Protein AF-A0ABD1WIP2-F1 (afdb_monomer_lite)

pLDDT: mean 72.31, std 13.44, range [39.19, 92.75]

Sequence (133 aa):
MDIQPIPFNFITFLLFISFISLLAKGWRRPKHQRLPPSPWKLPLIEHLHHLVGALPHHTLRNLAKKYGPIMHLKLGEVSTIVIPSRQIAKSVLTTHDLACADRTESIGMKTLWYDYTDILLVHILTTGGKCAK

Foldseek 3Di:
DDDDPPPVVVVVVVVVVVVVVVQVVLQPDPPDDPAQAEDRQHSAQGCVVLCPPDPNVVSVVVVCVVRHQWYWGDGGPDTDIDGPDPVVVVVCCVVPVVVVVDDPDDPVCCVVCVNVPCVVVVVVVVVVPDDDD

Radius of gyration: 24.89 Å; chains: 1; bounding box: 85×58×51 Å

InterPro domains:
  IPR001128 Cytochrome P450 [PF00067] (36-108)
  IPR036396 Cytochrome P450 superfamily [G3DSA:1.10.630.10] 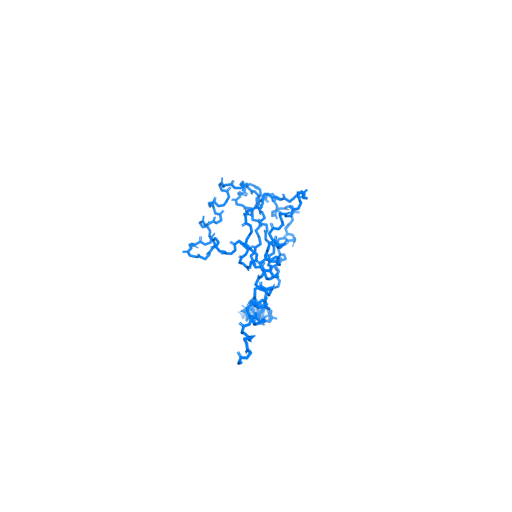(19-128)
  IPR036396 Cytochrome P450 superfamily [SSF48264] (34-118)

Secondary structure (DSSP, 8-state):
------HHHHHHHHHHHHHHHHHHHHTSPPP--SPPPPPPPBTTTBTGGGTSSS-HHHHHHHHHHHH-SSEEEEETTEEEEE---HHHHHHHHHHSHHHHHS----HHHHHHTGGGTTHHHHHHHHHTT----

Organism: NCBI:txid205694

Structure (mmCIF, N/CA/C/O backbone):
data_AF-A0ABD1WIP2-F1
#
_entry.id   AF-A0ABD1WIP2-F1
#
loop_
_atom_site.group_PDB
_atom_site.id
_atom_site.type_symbol
_atom_site.label_atom_id
_atom_site.label_alt_id
_atom_site.label_comp_id
_atom_site.label_asym_id
_atom_site.label_entity_id
_atom_site.label_seq_id
_atom_site.pdbx_PDB_ins_code
_atom_site.Cartn_x
_atom_site.Cartn_y
_atom_site.Cartn_z
_atom_site.occupancy
_atom_site.B_iso_or_equiv
_atom_site.auth_seq_id
_atom_site.auth_comp_id
_atom_site.auth_asym_id
_atom_site.auth_atom_id
_atom_site.pdbx_PDB_model_num
ATOM 1 N N . MET A 1 1 ? 46.634 12.024 -33.927 1.00 44.88 1 MET A N 1
ATOM 2 C CA . MET A 1 1 ? 45.860 10.876 -33.412 1.00 44.88 1 MET A CA 1
ATOM 3 C C . MET A 1 1 ? 44.779 11.461 -32.535 1.00 44.88 1 MET A C 1
ATOM 5 O O . MET A 1 1 ? 45.025 11.786 -31.381 1.00 44.88 1 MET A O 1
ATOM 9 N N . ASP A 1 2 ? 43.655 11.755 -33.170 1.00 45.69 2 ASP A N 1
ATOM 10 C CA . ASP A 1 2 ? 42.581 12.577 -32.636 1.00 45.69 2 ASP A CA 1
ATOM 11 C C . ASP A 1 2 ? 41.929 11.935 -31.410 1.00 45.69 2 ASP A C 1
ATOM 13 O O . ASP A 1 2 ? 41.463 10.797 -31.423 1.00 45.6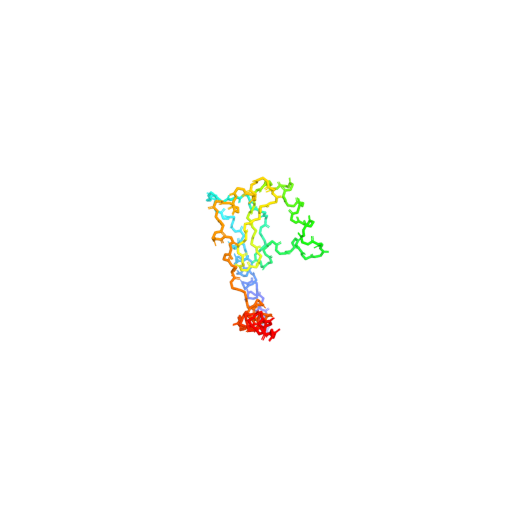9 2 ASP A O 1
ATOM 17 N N . ILE A 1 3 ? 41.941 12.699 -30.324 1.00 71.44 3 ILE A N 1
ATOM 18 C CA . ILE A 1 3 ? 41.255 12.419 -29.068 1.00 71.44 3 ILE A CA 1
ATOM 19 C C . ILE A 1 3 ? 39.760 12.586 -29.325 1.00 71.44 3 ILE A C 1
ATOM 21 O O . ILE A 1 3 ? 39.390 13.707 -29.633 1.00 71.44 3 ILE A O 1
ATOM 25 N N . GLN A 1 4 ? 38.910 11.568 -29.127 1.00 59.94 4 GLN A N 1
ATOM 26 C CA . GLN A 1 4 ? 37.488 11.749 -28.761 1.00 59.94 4 GLN A CA 1
ATOM 27 C C . GLN A 1 4 ? 36.883 10.499 -28.059 1.00 59.94 4 GLN A C 1
ATOM 29 O O . GLN A 1 4 ? 36.173 9.723 -28.697 1.00 59.94 4 GLN A O 1
ATOM 34 N N . PRO A 1 5 ? 37.067 10.303 -26.734 1.00 64.38 5 PRO A N 1
ATOM 35 C CA . PRO A 1 5 ? 36.279 9.345 -25.951 1.00 64.38 5 PRO A CA 1
ATOM 36 C C . PRO A 1 5 ? 35.358 10.051 -24.933 1.00 64.38 5 PRO A C 1
ATOM 38 O O . PRO A 1 5 ? 35.333 9.697 -23.759 1.00 64.38 5 PRO A O 1
ATOM 41 N N . ILE A 1 6 ? 34.628 11.095 -25.347 1.00 59.16 6 ILE A N 1
ATOM 42 C CA . ILE A 1 6 ? 33.893 11.986 -24.423 1.00 59.16 6 ILE A CA 1
ATOM 43 C C . ILE A 1 6 ? 32.345 11.957 -24.552 1.00 59.16 6 ILE A C 1
ATOM 45 O O . ILE A 1 6 ? 31.683 12.138 -23.526 1.00 59.16 6 ILE A O 1
ATOM 49 N N . PRO A 1 7 ? 31.696 11.669 -25.709 1.00 59.84 7 PRO A N 1
ATOM 50 C CA . PRO A 1 7 ? 30.236 11.823 -25.805 1.00 59.84 7 PRO A CA 1
ATOM 51 C C . PRO A 1 7 ? 29.442 10.723 -25.076 1.00 59.84 7 PRO A C 1
ATOM 53 O O . PRO A 1 7 ? 28.333 10.980 -24.607 1.00 59.84 7 PRO A O 1
ATOM 56 N N . PHE A 1 8 ? 30.006 9.519 -24.909 1.00 61.94 8 PHE A N 1
ATOM 57 C CA . PHE A 1 8 ? 29.307 8.389 -24.274 1.00 61.94 8 PHE A CA 1
ATOM 58 C C . PHE A 1 8 ? 29.029 8.632 -22.778 1.00 61.94 8 PHE A C 1
ATOM 60 O O . PHE A 1 8 ? 27.949 8.314 -22.273 1.00 61.94 8 PHE A O 1
ATOM 67 N N . ASN A 1 9 ? 29.967 9.277 -22.074 1.00 72.44 9 ASN A N 1
ATOM 68 C CA . ASN A 1 9 ? 29.800 9.631 -20.662 1.00 72.44 9 ASN A CA 1
ATOM 69 C C . ASN A 1 9 ? 28.749 10.727 -20.46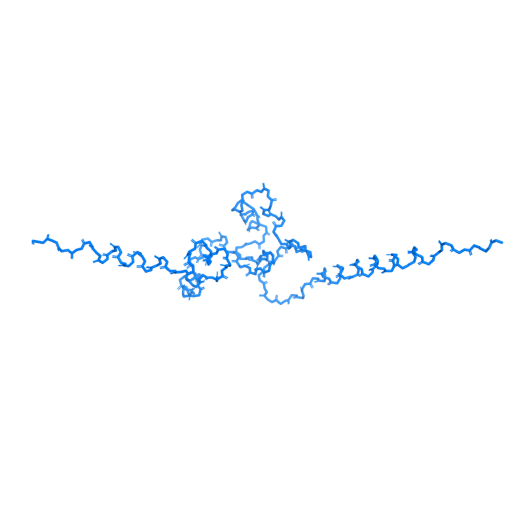2 1.00 72.44 9 ASN A C 1
ATOM 71 O O . ASN A 1 9 ? 27.964 10.655 -19.519 1.00 72.44 9 ASN A O 1
ATOM 75 N N . PHE A 1 10 ? 28.680 11.705 -21.369 1.00 80.06 10 PHE A N 1
ATOM 76 C CA . PHE A 1 10 ? 27.706 12.794 -21.283 1.00 80.06 10 PHE A CA 1
ATOM 77 C C . PHE A 1 10 ? 26.268 12.311 -21.483 1.00 80.06 10 PHE A C 1
ATOM 79 O O . PHE A 1 10 ? 25.380 12.706 -20.729 1.00 80.06 10 PHE A O 1
ATOM 86 N N . ILE A 1 11 ? 26.038 11.425 -22.456 1.00 84.06 11 ILE A N 1
ATOM 87 C CA . ILE A 1 11 ? 24.709 10.850 -22.710 1.00 84.06 11 ILE A CA 1
ATOM 88 C C . ILE A 1 11 ? 24.251 10.026 -21.502 1.00 84.06 11 ILE A C 1
ATOM 90 O O . ILE A 1 11 ? 23.131 10.196 -21.022 1.00 84.06 11 ILE A O 1
ATOM 94 N N . THR A 1 12 ? 25.135 9.186 -20.959 1.00 84.94 12 THR A N 1
ATOM 95 C CA . THR A 1 12 ? 24.835 8.361 -19.778 1.00 84.94 12 THR A CA 1
ATOM 96 C C . THR A 1 12 ? 24.528 9.229 -18.554 1.00 84.94 12 THR A C 1
ATOM 98 O O . THR A 1 12 ? 23.571 8.967 -17.825 1.00 84.94 12 THR A O 1
ATOM 101 N N . PHE A 1 13 ? 25.281 10.314 -18.361 1.00 87.12 13 PHE A N 1
ATOM 102 C CA . PHE A 1 13 ? 25.069 11.269 -17.275 1.00 87.12 13 PHE A CA 1
ATOM 103 C C . PHE A 1 13 ? 23.747 12.041 -17.417 1.00 87.12 13 PHE A C 1
ATOM 105 O O . PHE A 1 13 ? 23.014 12.194 -16.439 1.00 87.12 13 PHE A O 1
ATOM 112 N N . LEU A 1 14 ? 23.385 12.465 -18.633 1.00 88.12 14 LEU A N 1
ATOM 113 C CA . LEU A 1 14 ? 22.096 13.107 -18.918 1.00 88.12 14 LEU A CA 1
ATOM 114 C C . LEU A 1 14 ? 20.913 12.160 -18.675 1.00 88.12 14 LEU A C 1
ATOM 116 O O . LEU A 1 14 ? 19.918 12.572 -18.075 1.00 88.12 14 LEU A O 1
ATOM 120 N N . LEU A 1 15 ? 21.022 10.892 -19.086 1.00 88.00 15 LEU A N 1
ATOM 121 C CA . LEU A 1 15 ? 20.005 9.872 -18.808 1.00 88.00 15 LEU A CA 1
ATOM 122 C C . LEU A 1 15 ? 19.865 9.616 -17.303 1.00 88.00 15 LEU A C 1
ATOM 124 O O . LEU A 1 15 ? 18.743 9.549 -16.798 1.00 88.00 15 LEU A O 1
ATOM 128 N N . PHE A 1 16 ? 20.982 9.551 -16.576 1.00 88.38 16 PHE A N 1
ATOM 129 C CA . PHE A 1 16 ? 20.983 9.393 -15.124 1.00 88.38 16 PHE A CA 1
ATOM 130 C C . PHE A 1 16 ? 20.308 10.578 -14.420 1.00 88.38 16 PHE A C 1
ATOM 132 O O . PHE A 1 16 ? 19.420 10.383 -13.592 1.00 88.38 16 PHE A O 1
ATOM 139 N N . ILE A 1 17 ? 20.647 11.816 -14.796 1.00 88.25 17 ILE A N 1
ATOM 140 C CA . ILE A 1 17 ? 20.005 13.021 -14.250 1.00 88.25 17 ILE A CA 1
ATOM 141 C C . ILE A 1 17 ? 18.510 13.054 -14.584 1.00 88.25 17 ILE A C 1
ATOM 143 O O . ILE A 1 17 ? 17.701 13.390 -13.718 1.00 88.25 17 ILE A O 1
ATOM 147 N N . SER A 1 18 ? 18.121 12.687 -15.807 1.00 87.25 18 SER A N 1
ATOM 148 C CA . SER A 1 18 ? 16.712 12.609 -16.214 1.00 87.25 18 SER A CA 1
ATOM 149 C C . SER A 1 18 ? 15.934 11.608 -15.353 1.00 87.25 18 SER A C 1
ATOM 151 O O . SER A 1 18 ? 14.873 11.941 -14.818 1.00 87.25 18 SER A O 1
ATOM 153 N N . PHE A 1 19 ? 16.503 10.421 -15.124 1.00 86.06 19 PHE A N 1
ATOM 154 C CA . PHE A 1 19 ? 15.928 9.384 -14.266 1.00 86.06 19 PHE A CA 1
ATOM 155 C C . PHE A 1 19 ? 15.774 9.850 -12.810 1.00 86.06 19 PHE A C 1
ATOM 157 O O . PHE A 1 19 ? 14.695 9.729 -12.226 1.00 86.06 19 PHE A O 1
ATOM 164 N N . ILE A 1 20 ? 16.809 10.471 -12.238 1.00 84.19 20 ILE A N 1
ATOM 165 C CA . ILE A 1 20 ? 16.747 11.048 -10.887 1.00 84.19 20 ILE A CA 1
ATOM 166 C C . ILE A 1 20 ? 15.725 12.192 -10.817 1.00 84.19 20 ILE A C 1
ATOM 168 O O . ILE A 1 20 ? 15.000 12.306 -9.832 1.00 84.19 20 ILE A O 1
ATOM 172 N N . SER A 1 21 ? 15.600 13.016 -11.860 1.00 81.38 21 SER A N 1
ATOM 173 C CA . SER A 1 21 ? 14.605 14.094 -11.926 1.00 81.38 21 SER A CA 1
ATOM 174 C C . SER A 1 21 ? 13.170 13.559 -11.989 1.00 81.38 21 SER A C 1
ATOM 176 O O . SER A 1 21 ? 12.278 14.112 -11.344 1.00 81.38 21 SER A O 1
ATOM 178 N N . LEU A 1 22 ? 12.936 12.460 -12.715 1.00 77.81 22 LEU A N 1
ATOM 179 C CA . LEU A 1 22 ? 11.655 11.741 -12.737 1.00 77.81 22 LEU A CA 1
ATOM 180 C C . LEU A 1 22 ? 11.302 11.200 -11.344 1.00 77.81 22 LEU A C 1
ATOM 182 O O . LEU A 1 22 ? 10.188 11.424 -10.865 1.00 77.81 22 LEU A O 1
ATOM 186 N N . LEU A 1 23 ? 12.267 10.588 -10.654 1.00 73.38 23 LEU A N 1
ATOM 187 C CA . LEU A 1 23 ? 12.099 10.129 -9.271 1.00 73.38 23 LEU A CA 1
ATOM 188 C C . LEU A 1 23 ? 11.831 11.295 -8.306 1.00 73.38 23 LEU A C 1
ATOM 190 O O . LEU A 1 23 ? 10.915 11.229 -7.486 1.00 73.38 23 LEU A O 1
ATOM 194 N N . ALA A 1 24 ? 12.566 12.401 -8.440 1.00 73.19 24 ALA A N 1
ATOM 195 C CA . ALA A 1 24 ? 12.395 13.598 -7.619 1.00 73.19 24 ALA A CA 1
ATOM 196 C C . ALA A 1 24 ? 11.036 14.282 -7.855 1.00 73.19 24 ALA A C 1
ATOM 198 O O . ALA A 1 24 ? 10.425 14.796 -6.916 1.00 73.19 24 ALA A O 1
ATOM 199 N N . LYS A 1 25 ? 10.519 14.262 -9.092 1.00 67.12 25 LYS A N 1
ATOM 200 C CA . LYS A 1 25 ? 9.154 14.717 -9.410 1.00 67.12 25 LYS A CA 1
ATOM 201 C C . LYS A 1 25 ? 8.098 13.825 -8.756 1.00 67.12 25 LYS A C 1
ATOM 203 O O . LYS A 1 25 ? 7.124 14.366 -8.237 1.00 67.12 25 LYS A O 1
ATOM 208 N N . GLY A 1 26 ? 8.311 12.507 -8.716 1.00 61.94 26 GLY A N 1
ATOM 209 C CA . GLY A 1 26 ? 7.459 11.561 -7.981 1.00 61.94 26 GLY A CA 1
ATOM 210 C C . GLY A 1 26 ? 7.475 11.771 -6.461 1.00 61.94 26 GLY A C 1
ATOM 211 O O . GLY A 1 26 ? 6.506 11.458 -5.776 1.00 61.94 26 GLY A O 1
ATOM 212 N N . TRP A 1 27 ? 8.537 12.382 -5.933 1.00 57.03 27 TRP A N 1
ATOM 213 C CA . TRP A 1 27 ? 8.681 12.741 -4.519 1.00 57.03 27 TRP A CA 1
ATOM 214 C C . TRP A 1 27 ? 8.020 14.062 -4.116 1.00 57.03 27 TRP A C 1
ATOM 216 O O . TRP A 1 27 ? 8.052 14.437 -2.938 1.00 57.03 27 TRP A O 1
ATOM 226 N N . ARG A 1 28 ? 7.391 14.779 -5.056 1.00 56.69 28 ARG A N 1
ATOM 227 C CA . ARG A 1 28 ? 6.598 15.962 -4.712 1.00 56.69 28 ARG A CA 1
ATOM 228 C C . ARG A 1 28 ? 5.466 15.537 -3.785 1.00 56.69 28 ARG A C 1
ATOM 230 O O . ARG A 1 28 ? 4.569 14.795 -4.178 1.00 56.69 28 ARG A O 1
ATOM 237 N N . ARG A 1 29 ? 5.521 16.022 -2.539 1.00 57.41 29 ARG A N 1
ATOM 238 C CA . ARG A 1 29 ? 4.483 15.764 -1.541 1.00 57.41 29 ARG A CA 1
ATOM 239 C C . ARG A 1 29 ? 3.126 16.141 -2.140 1.00 57.41 29 ARG A C 1
ATOM 241 O O . ARG A 1 29 ? 2.998 17.262 -2.643 1.00 57.41 29 ARG A O 1
ATOM 248 N N . PRO A 1 30 ? 2.121 15.250 -2.108 1.00 56.66 30 PRO A N 1
ATOM 249 C CA . PRO A 1 30 ? 0.785 15.627 -2.531 1.00 56.66 30 PRO A CA 1
ATOM 250 C C . PRO A 1 30 ? 0.344 16.823 -1.682 1.00 56.66 30 PRO A C 1
ATOM 252 O O . PRO A 1 30 ? 0.463 16.796 -0.455 1.00 56.66 30 PRO A O 1
ATOM 255 N N . LYS A 1 31 ? -0.100 17.898 -2.347 1.00 52.62 31 LYS A N 1
ATOM 256 C CA . LYS A 1 31 ? -0.703 19.062 -1.685 1.00 52.62 31 LYS A CA 1
ATOM 257 C C . LYS A 1 31 ? -1.774 18.557 -0.719 1.00 52.62 31 LYS A C 1
ATOM 259 O O . LYS A 1 31 ? -2.550 17.682 -1.095 1.00 52.62 31 LYS A O 1
ATOM 264 N N . HIS A 1 32 ? -1.801 19.119 0.492 1.00 54.09 32 HIS A N 1
ATOM 265 C CA . HIS A 1 32 ? -2.822 18.900 1.518 1.00 54.09 32 HIS A CA 1
ATOM 266 C C . HIS A 1 32 ? -4.231 19.121 0.940 1.00 54.09 32 HIS A C 1
ATOM 268 O O . HIS A 1 32 ? -4.806 20.201 1.023 1.00 54.09 32 HIS A O 1
ATOM 274 N N . GLN A 1 33 ? -4.794 18.088 0.332 1.00 51.38 33 GLN A N 1
ATOM 275 C CA . GLN A 1 33 ? -6.230 17.894 0.243 1.00 51.38 33 GLN A CA 1
ATOM 276 C C . GLN A 1 33 ? -6.608 17.029 1.444 1.00 51.38 33 GLN A C 1
ATOM 278 O O . GLN A 1 33 ? -5.755 16.298 1.937 1.00 51.38 33 GLN A O 1
ATOM 283 N N . ARG A 1 34 ? -7.834 17.191 1.951 1.00 58.38 34 ARG A N 1
ATOM 284 C CA . ARG A 1 34 ? -8.407 16.732 3.240 1.00 58.38 34 ARG A CA 1
ATOM 285 C C . ARG A 1 34 ? -8.391 15.205 3.480 1.00 58.38 34 ARG A C 1
ATOM 287 O O . ARG A 1 34 ? -9.380 14.619 3.900 1.00 58.38 34 ARG A O 1
ATOM 294 N N . LEU A 1 35 ? -7.286 14.553 3.165 1.00 61.91 35 LEU A N 1
ATOM 295 C CA . LEU A 1 35 ? -7.054 13.133 3.293 1.00 61.91 35 LEU A CA 1
ATOM 296 C C . LEU A 1 35 ? -6.544 12.851 4.708 1.00 61.91 35 LEU A C 1
ATOM 298 O O . LEU A 1 35 ? -5.828 13.682 5.281 1.00 61.91 35 LEU A O 1
ATOM 302 N N . PRO A 1 36 ? -6.902 11.692 5.278 1.00 64.50 36 PRO A N 1
ATOM 303 C CA . PRO A 1 36 ? -6.393 11.296 6.577 1.00 64.50 36 PRO A CA 1
ATOM 304 C C . PRO A 1 36 ? -4.859 11.205 6.531 1.00 64.50 36 PRO A C 1
ATOM 306 O O . PRO A 1 36 ? -4.281 11.023 5.452 1.00 64.50 36 PRO A O 1
ATOM 309 N N . PRO A 1 37 ? -4.184 11.360 7.681 1.00 69.62 37 PRO A N 1
ATOM 310 C CA . PRO A 1 37 ? -2.728 11.385 7.753 1.00 69.62 37 PRO A CA 1
ATOM 311 C C . PRO A 1 37 ? -2.133 10.179 7.017 1.00 69.62 37 PRO A C 1
ATOM 313 O O . PRO A 1 37 ? -2.454 9.026 7.309 1.00 69.62 37 PRO A O 1
ATOM 316 N N . SER A 1 38 ? -1.289 10.460 6.022 1.00 65.88 38 SER A N 1
ATOM 317 C CA . SER A 1 38 ? -0.616 9.435 5.226 1.00 65.88 38 SER A CA 1
ATOM 318 C C . SER A 1 38 ? 0.823 9.283 5.719 1.00 65.88 38 SER A C 1
ATOM 320 O O . SER A 1 38 ? 1.533 10.290 5.828 1.00 65.88 38 SER A O 1
ATOM 322 N N . PRO A 1 39 ? 1.291 8.049 5.965 1.00 67.69 39 PRO A N 1
ATOM 323 C CA . PRO A 1 39 ? 2.705 7.763 6.153 1.00 67.69 39 PRO A CA 1
ATOM 324 C C . PRO A 1 39 ? 3.539 8.179 4.931 1.00 67.69 39 PRO A C 1
ATOM 326 O O . PRO A 1 39 ? 3.009 8.514 3.870 1.00 67.69 39 PRO A O 1
ATOM 329 N N . TRP A 1 40 ? 4.863 8.206 5.093 1.00 62.31 40 TRP A N 1
ATOM 330 C CA . TRP A 1 40 ? 5.778 8.573 4.009 1.00 62.31 40 TRP A CA 1
ATOM 331 C C . TRP A 1 40 ? 5.718 7.526 2.887 1.00 62.31 40 TRP A C 1
ATOM 333 O O . TRP A 1 40 ? 5.836 6.333 3.148 1.00 62.31 40 TRP A O 1
ATOM 343 N N . LYS A 1 41 ? 5.536 7.993 1.648 1.00 62.50 41 LYS A N 1
ATOM 344 C CA . LYS A 1 41 ? 5.482 7.194 0.418 1.00 62.50 41 LYS A CA 1
ATOM 345 C C . LYS A 1 41 ? 6.851 7.084 -0.258 1.00 62.50 41 LYS A C 1
ATOM 347 O O . LYS A 1 41 ? 7.531 8.099 -0.433 1.00 62.50 41 LYS A O 1
ATOM 352 N N . LEU A 1 42 ? 7.227 5.872 -0.670 1.00 63.50 42 LEU A N 1
ATOM 353 C CA . LEU A 1 42 ? 8.337 5.619 -1.595 1.00 63.50 42 LEU A CA 1
ATOM 354 C C . LEU A 1 42 ? 7.821 5.538 -3.044 1.00 63.50 42 LEU A C 1
ATOM 356 O O . LEU A 1 42 ? 6.769 4.949 -3.261 1.00 63.50 42 LEU A O 1
ATOM 360 N N . PRO A 1 43 ? 8.564 6.047 -4.045 1.00 54.16 43 PRO A N 1
ATOM 361 C CA . PRO A 1 43 ? 8.089 6.181 -5.430 1.00 54.16 43 PRO A CA 1
ATOM 362 C C . PRO A 1 43 ? 7.846 4.859 -6.187 1.00 54.16 43 PRO A C 1
ATOM 364 O O . PRO A 1 43 ? 7.328 4.904 -7.295 1.00 54.16 43 PRO A O 1
ATOM 367 N N . LEU A 1 44 ? 8.224 3.700 -5.626 1.00 60.84 44 LEU A N 1
ATOM 368 C CA . LEU A 1 44 ? 8.069 2.389 -6.282 1.00 60.84 44 LEU A CA 1
ATOM 369 C C . LEU A 1 44 ? 7.389 1.331 -5.398 1.00 60.84 44 LEU A C 1
ATOM 371 O O . LEU A 1 44 ? 6.545 0.578 -5.862 1.00 60.84 44 LEU A O 1
ATOM 375 N N . ILE A 1 45 ? 7.747 1.281 -4.111 1.00 66.88 45 ILE A N 1
ATOM 376 C CA . ILE A 1 45 ? 7.231 0.295 -3.142 1.00 66.88 45 ILE A CA 1
ATOM 377 C C . ILE A 1 45 ? 6.155 0.939 -2.234 1.00 66.88 45 ILE A C 1
ATOM 379 O O . ILE A 1 45 ? 5.554 0.272 -1.395 1.00 66.88 45 ILE A O 1
ATOM 383 N N . GLU A 1 46 ? 5.862 2.234 -2.415 1.00 72.06 46 GLU A N 1
ATOM 384 C CA . GLU A 1 46 ? 4.871 3.003 -1.645 1.00 72.06 46 GLU A CA 1
ATOM 385 C C . GLU A 1 46 ? 5.008 2.742 -0.135 1.00 72.06 46 GLU A C 1
ATOM 387 O O . GLU A 1 46 ? 6.088 2.963 0.418 1.00 72.06 46 GLU A O 1
ATOM 392 N N . HIS A 1 47 ? 3.957 2.265 0.542 1.00 73.19 47 HIS A N 1
ATOM 393 C CA . HIS A 1 47 ? 4.033 1.849 1.945 1.00 73.19 47 HIS A CA 1
ATOM 394 C C . HIS A 1 47 ? 4.250 0.347 2.133 1.00 73.19 47 HIS A C 1
ATOM 396 O O . HIS A 1 47 ? 4.396 -0.102 3.270 1.00 73.19 47 HIS A O 1
ATOM 402 N N . LEU A 1 48 ? 4.271 -0.435 1.051 1.00 72.38 48 LEU A N 1
ATOM 403 C CA . LEU A 1 48 ? 4.413 -1.888 1.111 1.00 72.38 48 LEU A CA 1
ATOM 404 C C . LEU A 1 48 ? 5.730 -2.282 1.791 1.00 72.38 48 LEU A C 1
ATOM 406 O O . LEU A 1 48 ? 5.772 -3.282 2.500 1.00 72.38 48 LEU A O 1
ATOM 410 N N . HIS A 1 49 ? 6.771 -1.449 1.680 1.00 73.38 49 HIS A N 1
ATOM 411 C CA . HIS A 1 49 ? 8.069 -1.709 2.299 1.00 73.38 49 HIS A CA 1
ATOM 412 C C . HIS A 1 49 ? 7.967 -1.868 3.824 1.00 73.38 49 HIS A C 1
ATOM 414 O O . HIS A 1 49 ? 8.687 -2.676 4.398 1.00 73.38 49 HIS A O 1
ATOM 420 N N . HIS A 1 50 ? 7.029 -1.174 4.479 1.00 69.81 50 HIS A N 1
ATOM 421 C CA . HIS A 1 50 ? 6.800 -1.323 5.918 1.00 69.81 50 HIS A CA 1
ATOM 422 C C . HIS A 1 50 ? 6.138 -2.654 6.302 1.00 69.81 50 HIS A C 1
ATOM 424 O O . HIS A 1 50 ? 6.165 -3.013 7.475 1.00 69.81 50 HIS A O 1
ATOM 430 N N . LEU A 1 51 ? 5.510 -3.361 5.358 1.00 73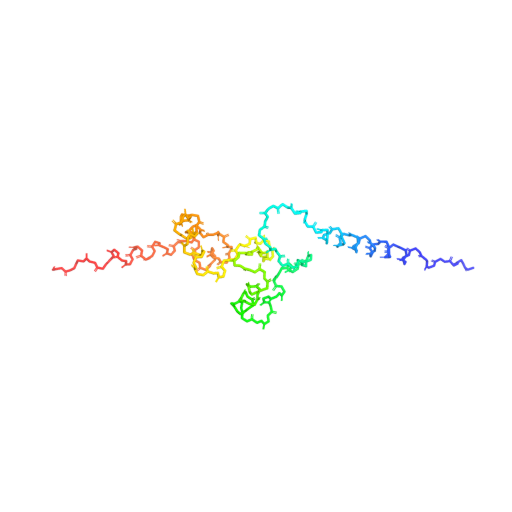.12 51 LEU A N 1
ATOM 431 C CA . LEU A 1 51 ? 4.861 -4.656 5.591 1.00 73.12 51 LEU A CA 1
ATOM 432 C C . LEU A 1 51 ? 5.734 -5.839 5.155 1.00 73.12 51 LEU A C 1
ATOM 434 O O . LEU A 1 51 ? 5.469 -6.967 5.562 1.00 73.12 51 LEU A O 1
ATOM 438 N N . VAL A 1 52 ? 6.784 -5.600 4.367 1.00 67.88 52 VAL A N 1
ATOM 439 C CA . VAL A 1 52 ? 7.740 -6.637 3.965 1.00 67.88 52 VAL A CA 1
ATOM 440 C C . VAL A 1 52 ? 8.718 -6.882 5.119 1.00 67.88 52 VAL A C 1
ATOM 442 O O . VAL A 1 52 ? 9.646 -6.108 5.329 1.00 67.88 52 VAL A O 1
ATOM 445 N N . GLY A 1 53 ? 8.491 -7.953 5.886 1.00 68.44 53 GLY A N 1
ATOM 446 C CA . GLY A 1 53 ? 9.437 -8.473 6.887 1.00 68.44 53 GLY A CA 1
ATOM 447 C C . GLY A 1 53 ? 8.855 -8.732 8.281 1.00 68.44 53 GLY A C 1
ATOM 448 O O . GLY A 1 53 ? 9.387 -9.557 9.015 1.00 68.44 53 GLY A O 1
ATOM 449 N N . ALA A 1 54 ? 7.743 -8.090 8.645 1.00 72.44 54 ALA A N 1
ATOM 450 C CA . ALA A 1 54 ? 7.039 -8.319 9.909 1.00 72.44 54 ALA A CA 1
ATOM 451 C C . ALA A 1 54 ? 5.559 -8.619 9.655 1.00 72.44 54 ALA A C 1
ATOM 453 O O . ALA A 1 54 ? 5.031 -8.297 8.591 1.00 72.44 54 ALA A O 1
ATOM 454 N N . LEU A 1 55 ? 4.866 -9.218 10.632 1.00 81.12 55 LEU A N 1
ATOM 455 C CA . LEU A 1 55 ? 3.449 -9.524 10.456 1.00 81.12 55 LEU A CA 1
ATOM 456 C C . LEU A 1 55 ? 2.661 -8.231 10.168 1.00 81.12 55 LEU A C 1
ATOM 458 O O . LEU A 1 55 ? 2.782 -7.257 10.923 1.00 81.12 55 LEU A O 1
ATOM 462 N N . PRO A 1 56 ? 1.820 -8.214 9.117 1.00 80.38 56 PRO A N 1
ATOM 463 C CA . PRO A 1 56 ? 1.172 -6.998 8.628 1.00 80.38 56 PRO A CA 1
ATOM 464 C C . PRO A 1 56 ? 0.296 -6.331 9.697 1.00 80.38 56 PRO A C 1
ATOM 466 O O . PRO A 1 56 ? 0.190 -5.113 9.768 1.00 80.38 56 PRO A O 1
ATOM 469 N N . HIS A 1 57 ? -0.293 -7.110 10.603 1.00 81.88 57 HIS A N 1
ATOM 470 C CA . HIS A 1 57 ? -1.099 -6.569 11.695 1.00 81.88 57 HIS A CA 1
ATOM 471 C C . HIS A 1 57 ? -0.262 -5.842 12.767 1.00 81.88 57 HIS A C 1
ATOM 473 O O . HIS A 1 57 ? -0.734 -4.862 13.346 1.00 81.88 57 HIS A O 1
ATOM 479 N N . HIS A 1 58 ? 0.984 -6.261 13.025 1.00 86.00 58 HIS A N 1
ATOM 480 C CA . HIS A 1 58 ? 1.884 -5.558 13.949 1.00 86.00 58 HIS A CA 1
ATOM 481 C C . HIS A 1 58 ? 2.351 -4.225 13.367 1.00 86.00 58 HIS A C 1
ATOM 483 O O . HIS A 1 58 ? 2.351 -3.208 14.064 1.00 86.00 58 HIS A O 1
ATOM 489 N N . THR A 1 59 ? 2.706 -4.209 12.085 1.00 83.62 59 THR A N 1
ATOM 490 C CA . THR A 1 59 ? 3.165 -2.994 11.403 1.00 83.62 59 THR A CA 1
ATOM 491 C C . THR A 1 59 ? 2.034 -1.974 11.304 1.00 83.62 59 THR A C 1
ATOM 493 O O . THR A 1 59 ? 2.227 -0.817 11.679 1.00 83.62 59 THR A O 1
ATOM 496 N N . LEU A 1 60 ? 0.819 -2.406 10.953 1.00 83.50 60 LEU A N 1
ATOM 497 C CA . LEU A 1 60 ? -0.378 -1.559 10.972 1.00 83.50 60 LEU A CA 1
ATOM 498 C C . LEU A 1 60 ? -0.697 -1.022 12.374 1.00 83.50 60 LEU A C 1
ATOM 500 O O . LEU A 1 60 ? -1.048 0.150 12.506 1.00 83.50 60 LEU A O 1
ATOM 504 N N . ARG A 1 61 ? -0.521 -1.821 13.435 1.00 83.94 61 ARG A N 1
ATOM 505 C CA . ARG A 1 61 ? -0.699 -1.356 14.823 1.00 83.94 61 ARG A CA 1
ATOM 506 C C . ARG A 1 61 ? 0.335 -0.301 15.220 1.00 83.94 61 ARG A C 1
ATOM 508 O O . ARG A 1 61 ? -0.002 0.660 15.907 1.00 83.94 61 ARG A O 1
ATOM 515 N N . ASN A 1 62 ? 1.584 -0.458 14.796 1.00 84.12 62 ASN A N 1
ATOM 516 C CA . ASN A 1 62 ? 2.632 0.530 15.053 1.00 84.12 62 ASN A CA 1
ATOM 517 C C . ASN A 1 62 ? 2.391 1.825 14.265 1.00 84.12 62 ASN A C 1
ATOM 519 O O . ASN A 1 62 ? 2.565 2.916 14.808 1.00 84.12 62 ASN A O 1
ATOM 523 N N . LEU A 1 63 ? 1.911 1.719 13.023 1.00 81.44 63 LEU A N 1
ATOM 524 C CA . LEU A 1 63 ? 1.485 2.870 12.226 1.00 81.44 63 LEU A CA 1
ATOM 525 C C . LEU A 1 63 ? 0.287 3.585 12.865 1.00 81.44 63 LEU A C 1
ATOM 527 O O . LEU A 1 63 ? 0.316 4.805 12.993 1.00 81.44 63 LEU A O 1
ATOM 531 N N . ALA A 1 64 ? -0.702 2.845 13.367 1.00 84.56 64 ALA A N 1
ATOM 532 C CA . ALA A 1 64 ? -1.849 3.399 14.085 1.00 84.56 64 ALA A CA 1
ATOM 533 C C . ALA A 1 64 ? -1.441 4.243 15.300 1.00 84.56 64 ALA A C 1
ATOM 535 O O . ALA A 1 64 ? -1.976 5.327 15.518 1.00 84.56 64 ALA A O 1
ATOM 536 N N . LYS A 1 65 ? -0.454 3.774 16.074 1.00 83.25 65 LYS A N 1
ATOM 537 C CA . LYS A 1 65 ? 0.088 4.529 17.215 1.00 83.25 65 LYS A CA 1
ATOM 538 C C . LYS A 1 65 ? 0.753 5.843 16.791 1.00 83.25 65 LYS A C 1
ATOM 540 O O . LYS A 1 65 ? 0.741 6.792 17.563 1.00 83.25 65 LYS A O 1
ATOM 545 N N . LYS A 1 66 ? 1.342 5.892 15.593 1.00 82.56 66 LYS A N 1
ATOM 546 C CA . LYS A 1 66 ? 2.107 7.045 15.095 1.00 82.56 66 LYS A CA 1
ATOM 547 C C . LYS A 1 66 ? 1.252 8.064 14.336 1.00 82.56 66 LYS A C 1
ATOM 549 O O . LYS A 1 66 ? 1.488 9.259 14.469 1.00 82.56 66 LYS A O 1
ATOM 554 N N . TYR A 1 67 ? 0.301 7.600 13.526 1.00 78.88 67 TYR A N 1
ATOM 555 C CA . TYR A 1 67 ? -0.500 8.436 12.621 1.00 78.88 67 TYR A CA 1
ATOM 556 C C . TYR A 1 67 ? -1.938 8.652 13.103 1.00 78.88 67 TYR A C 1
ATOM 558 O O . TYR A 1 67 ? -2.613 9.551 12.610 1.00 78.88 67 TYR A O 1
ATOM 566 N N . GLY A 1 68 ? -2.393 7.875 14.087 1.00 83.12 68 GLY A N 1
ATOM 567 C CA . GLY A 1 68 ? -3.706 8.020 14.696 1.00 83.12 68 GLY A CA 1
ATOM 568 C C . GLY A 1 68 ? -4.737 6.992 14.213 1.00 83.12 68 GLY A C 1
ATOM 569 O O . GLY A 1 68 ? -4.407 5.998 13.561 1.00 83.12 68 GLY A O 1
ATOM 570 N N . PRO A 1 69 ? -6.013 7.198 14.578 1.00 82.50 69 PRO A N 1
ATOM 571 C CA . PRO A 1 69 ? -7.052 6.178 14.466 1.00 82.50 69 PRO A CA 1
ATOM 572 C C . PRO A 1 69 ? -7.645 6.004 13.060 1.00 82.50 69 PRO A C 1
ATOM 574 O O . PRO A 1 69 ? -8.412 5.064 12.855 1.00 82.50 69 PRO A O 1
ATOM 577 N N . ILE A 1 70 ? -7.321 6.892 12.115 1.00 85.56 70 ILE A N 1
ATOM 578 C CA . ILE A 1 70 ? -7.709 6.808 10.703 1.00 85.56 70 ILE A CA 1
ATOM 579 C C . ILE A 1 70 ? -6.487 7.209 9.880 1.00 85.56 70 ILE A C 1
ATOM 581 O O . ILE A 1 70 ? -5.984 8.321 10.036 1.00 85.56 70 ILE A O 1
ATOM 585 N N . MET A 1 71 ? -6.015 6.320 9.008 1.00 85.88 71 MET A N 1
ATOM 586 C CA . MET A 1 71 ? -4.847 6.579 8.164 1.00 85.88 71 MET A CA 1
ATOM 587 C C . MET A 1 71 ? -5.046 6.053 6.743 1.00 85.88 71 MET A C 1
ATOM 589 O O . MET A 1 71 ? -5.757 5.071 6.517 1.00 85.88 71 MET A O 1
ATOM 593 N N . HIS A 1 72 ? -4.401 6.710 5.780 1.00 84.12 72 HIS A N 1
ATOM 594 C CA . HIS A 1 72 ? -4.404 6.300 4.375 1.00 84.12 72 HIS A CA 1
ATOM 595 C C . HIS A 1 72 ? -3.133 5.531 4.030 1.00 84.12 72 HIS A C 1
ATOM 597 O O . HIS A 1 72 ? -2.030 6.003 4.304 1.00 84.12 72 HIS A O 1
ATOM 603 N N . LEU A 1 73 ? -3.279 4.372 3.393 1.00 81.19 73 LEU A N 1
ATOM 604 C CA . LEU A 1 73 ? -2.183 3.499 3.002 1.00 81.19 73 LEU A CA 1
ATOM 605 C C . LEU A 1 73 ? -2.337 3.055 1.542 1.00 81.19 73 LEU A C 1
ATOM 607 O O . LEU A 1 73 ? -3.246 2.314 1.197 1.00 81.19 73 LEU A O 1
ATOM 611 N N . LYS A 1 74 ? -1.414 3.461 0.671 1.00 77.44 74 LYS A N 1
ATOM 612 C CA . LYS A 1 74 ? -1.216 2.835 -0.643 1.00 77.44 74 LYS A CA 1
ATOM 613 C C . LYS A 1 74 ? -0.365 1.565 -0.551 1.00 77.44 74 LYS A C 1
ATOM 615 O O . LYS A 1 74 ? 0.765 1.628 -0.063 1.00 77.44 74 LYS A O 1
ATOM 620 N N . LEU A 1 75 ? -0.916 0.449 -1.017 1.00 77.44 75 LEU A N 1
ATOM 621 C CA . LEU A 1 75 ? -0.273 -0.857 -1.152 1.00 77.44 75 LEU A CA 1
ATOM 622 C C . LEU A 1 75 ? -0.107 -1.149 -2.649 1.00 77.44 75 LEU A C 1
ATOM 624 O O . LEU A 1 75 ? -1.018 -1.666 -3.292 1.00 77.44 75 LEU A O 1
ATOM 628 N N . GLY A 1 76 ? 1.035 -0.748 -3.215 1.00 75.12 76 GLY A N 1
ATOM 629 C CA . GLY A 1 76 ? 1.227 -0.756 -4.667 1.00 75.12 76 GLY A CA 1
ATOM 630 C C . GLY A 1 76 ? 0.216 0.166 -5.354 1.00 75.12 76 GLY A C 1
ATOM 631 O O . GLY A 1 76 ? 0.132 1.351 -5.027 1.00 75.12 76 GLY A O 1
ATOM 632 N N . GLU A 1 77 ? -0.580 -0.390 -6.265 1.00 73.00 77 GLU A N 1
ATOM 633 C CA . GLU A 1 77 ? -1.643 0.328 -6.981 1.00 73.00 77 GLU A CA 1
ATOM 634 C C . GLU A 1 77 ? -2.910 0.541 -6.127 1.00 73.00 77 GLU A C 1
ATOM 636 O O . GLU A 1 77 ? -3.682 1.473 -6.362 1.00 73.00 77 GLU A O 1
ATOM 641 N N . VAL A 1 78 ? -3.105 -0.260 -5.073 1.00 77.69 78 VAL A N 1
ATOM 642 C CA . VAL A 1 78 ? -4.336 -0.245 -4.274 1.00 77.69 78 VAL A CA 1
ATOM 643 C C . VAL A 1 78 ? -4.270 0.807 -3.167 1.00 77.69 78 VAL A C 1
ATOM 645 O O . VAL A 1 78 ? -3.447 0.757 -2.251 1.00 77.69 78 VAL A O 1
ATOM 648 N N . SER A 1 79 ? -5.192 1.765 -3.212 1.00 81.25 79 SER A N 1
ATOM 649 C CA . SER A 1 79 ? -5.386 2.780 -2.175 1.00 81.25 79 SER A CA 1
ATOM 650 C C . SER A 1 79 ? -6.313 2.258 -1.074 1.00 81.25 79 SER A C 1
ATOM 652 O O . SER A 1 79 ? -7.506 2.101 -1.301 1.00 81.25 79 SER A O 1
ATOM 654 N N . THR A 1 80 ? -5.789 2.057 0.135 1.00 81.44 80 THR A N 1
ATOM 655 C CA . THR A 1 80 ? -6.519 1.482 1.277 1.00 81.44 80 THR A CA 1
ATOM 656 C C . THR A 1 80 ? -6.664 2.492 2.415 1.00 81.44 80 THR A C 1
ATOM 658 O O . THR A 1 80 ? -5.717 3.199 2.761 1.00 81.44 80 THR A O 1
ATOM 661 N N . ILE A 1 81 ? -7.838 2.553 3.045 1.00 85.94 81 ILE A N 1
ATOM 662 C CA . ILE A 1 81 ? -8.047 3.293 4.298 1.00 85.94 81 ILE A CA 1
ATOM 663 C C . ILE A 1 81 ? -8.002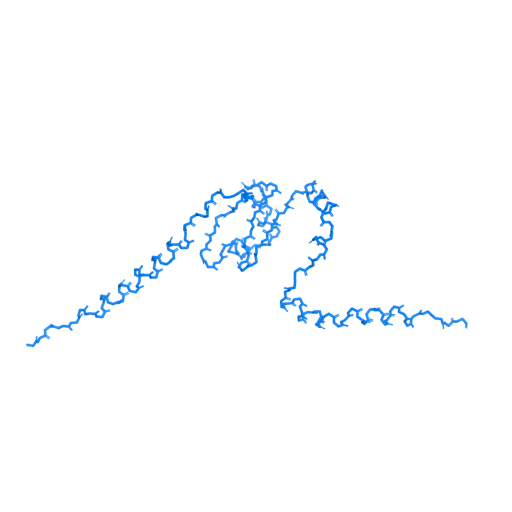 2.286 5.443 1.00 85.94 81 ILE A C 1
ATOM 665 O O . ILE A 1 81 ? -8.770 1.329 5.461 1.00 85.94 81 ILE A O 1
ATOM 669 N N . VAL A 1 82 ? -7.101 2.494 6.401 1.00 85.75 82 VAL A N 1
ATOM 670 C CA . VAL A 1 82 ? -6.955 1.600 7.552 1.00 85.75 82 VAL A CA 1
ATOM 671 C C . VAL A 1 82 ? -7.552 2.271 8.780 1.00 85.75 82 VAL A C 1
ATOM 673 O O . VAL A 1 82 ? -7.156 3.379 9.153 1.00 85.75 82 VAL A O 1
ATOM 676 N N . ILE A 1 83 ? -8.484 1.567 9.425 1.00 89.19 83 ILE A N 1
ATOM 677 C CA . ILE A 1 83 ? -9.155 2.001 10.653 1.00 89.19 83 ILE A CA 1
ATOM 678 C C . ILE A 1 83 ? -8.747 1.060 11.795 1.00 89.19 83 ILE A C 1
ATOM 680 O O . ILE A 1 83 ? -9.411 0.058 12.053 1.00 89.19 83 ILE A O 1
ATOM 684 N N . PRO A 1 84 ? -7.636 1.345 12.491 1.00 84.88 84 PRO A N 1
ATOM 685 C CA . PRO A 1 84 ? -7.159 0.526 13.605 1.00 84.88 84 PRO A CA 1
ATOM 686 C C . PRO A 1 84 ? -8.030 0.616 14.871 1.00 84.88 84 PRO A C 1
ATOM 688 O O . PRO A 1 84 ? -7.921 -0.237 15.751 1.00 84.88 84 PRO A O 1
ATOM 691 N N . SER A 1 85 ? -8.873 1.645 15.006 1.00 88.25 85 SER A N 1
ATOM 692 C CA . SER A 1 85 ? -9.718 1.839 16.191 1.00 88.25 85 SER A CA 1
ATOM 693 C C . SER A 1 85 ? -11.049 1.098 16.077 1.00 88.25 85 SER A C 1
ATOM 695 O O . SER A 1 85 ? -11.830 1.351 15.161 1.00 88.25 85 SER A O 1
ATOM 697 N N . ARG A 1 86 ? -11.363 0.254 17.071 1.00 88.50 86 ARG A N 1
ATOM 698 C CA . ARG A 1 86 ? -12.615 -0.523 17.123 1.00 88.50 86 ARG A CA 1
ATOM 699 C C . ARG A 1 86 ? -13.866 0.355 17.107 1.00 88.50 86 ARG A C 1
ATOM 701 O O . ARG A 1 86 ? -14.839 0.008 16.448 1.00 88.50 86 ARG A O 1
ATOM 708 N N . GLN A 1 87 ? -13.856 1.467 17.842 1.00 89.62 87 GLN A N 1
ATOM 709 C CA . GLN A 1 87 ? -15.029 2.336 17.968 1.00 89.62 87 GLN A CA 1
ATOM 710 C C . GLN A 1 87 ? -15.376 2.995 16.630 1.00 89.62 87 GLN A C 1
ATOM 712 O O . GLN A 1 87 ? -16.533 2.996 16.227 1.00 89.62 87 GLN A O 1
ATOM 717 N N . ILE A 1 88 ? -14.359 3.475 15.912 1.00 88.75 88 ILE A N 1
ATOM 718 C CA . ILE A 1 88 ? -14.532 4.103 14.598 1.00 88.75 88 ILE A CA 1
ATOM 719 C C . ILE A 1 88 ? -14.864 3.048 13.544 1.00 88.75 88 ILE A C 1
ATOM 721 O O . ILE A 1 88 ? -15.756 3.271 12.732 1.00 88.75 88 ILE A O 1
ATOM 725 N N . ALA A 1 89 ? -14.211 1.883 13.588 1.00 89.31 89 ALA A N 1
ATOM 726 C CA . ALA A 1 89 ? -14.517 0.781 12.684 1.00 89.31 89 ALA A CA 1
ATOM 727 C C . ALA A 1 89 ? -15.980 0.344 12.817 1.00 89.31 89 ALA A C 1
ATOM 729 O O . ALA A 1 89 ? -16.646 0.158 11.807 1.00 89.31 89 ALA A O 1
ATOM 730 N N . LYS A 1 90 ? -16.510 0.257 14.047 1.00 91.62 90 LYS A N 1
ATOM 731 C CA . LYS A 1 90 ? -17.925 -0.052 14.279 1.00 91.62 90 LYS A CA 1
ATOM 732 C C . LYS A 1 90 ? -18.835 0.979 13.613 1.00 91.62 90 LYS A C 1
ATOM 734 O O . LYS A 1 90 ? -19.722 0.586 12.870 1.00 91.62 90 LYS A O 1
ATOM 739 N N . SER A 1 91 ? -18.597 2.271 13.835 1.00 90.56 91 SER A N 1
ATOM 740 C CA . SER A 1 91 ? -19.410 3.321 13.213 1.00 90.56 91 SER A CA 1
ATOM 741 C C . SER A 1 91 ? -19.345 3.267 11.687 1.00 90.56 91 SER A C 1
ATOM 743 O O . SER A 1 91 ? -20.380 3.320 11.039 1.00 90.56 91 SER A O 1
ATOM 745 N N . VAL A 1 92 ? -18.159 3.088 11.099 1.00 89.25 92 VAL A N 1
ATOM 746 C CA . VAL A 1 92 ? -18.007 3.013 9.637 1.00 89.25 92 VAL A CA 1
ATOM 747 C C . VAL A 1 92 ? -18.698 1.780 9.061 1.00 89.25 92 VAL A C 1
ATOM 749 O O . VAL A 1 92 ? -19.444 1.923 8.099 1.00 89.25 92 VAL A O 1
ATOM 752 N N . LEU A 1 93 ? -18.524 0.609 9.677 1.00 89.06 93 LEU A N 1
ATOM 753 C CA . LEU A 1 93 ? -19.171 -0.636 9.251 1.00 89.06 93 LEU A CA 1
ATOM 754 C C . LEU A 1 93 ? -20.692 -0.604 9.415 1.00 89.06 93 LEU A C 1
ATOM 756 O O . LEU A 1 93 ? -21.381 -1.293 8.681 1.00 89.06 93 LEU A O 1
ATOM 760 N N . THR A 1 94 ? -21.222 0.156 10.377 1.00 92.19 94 THR A N 1
ATOM 761 C CA . THR A 1 94 ? -22.674 0.323 10.544 1.00 92.19 94 THR A CA 1
ATOM 762 C C . THR A 1 94 ? -23.248 1.368 9.586 1.00 92.19 94 THR A C 1
ATOM 764 O O . THR A 1 94 ? -24.365 1.204 9.119 1.00 92.19 94 THR A O 1
ATOM 767 N N . THR A 1 95 ? -22.520 2.449 9.292 1.00 92.75 95 THR A N 1
ATOM 768 C CA . THR A 1 95 ? -23.004 3.528 8.410 1.00 92.75 95 THR A CA 1
ATOM 769 C C . THR A 1 95 ? -22.809 3.221 6.924 1.00 92.75 95 THR A C 1
ATOM 771 O O . THR A 1 95 ? -23.587 3.690 6.102 1.00 92.75 95 THR A O 1
ATOM 774 N N . HIS A 1 96 ? -21.770 2.465 6.574 1.00 88.12 96 HIS A N 1
ATOM 775 C CA . HIS A 1 96 ? -21.388 2.142 5.197 1.00 88.12 96 HIS A CA 1
ATOM 776 C C . HIS A 1 96 ? -21.269 0.623 5.015 1.00 88.12 96 HIS A C 1
ATOM 778 O O . HIS A 1 96 ? -20.317 0.137 4.406 1.00 88.12 96 HIS A O 1
ATOM 784 N N . ASP A 1 97 ? -22.216 -0.131 5.570 1.00 87.12 97 ASP A N 1
ATOM 785 C CA . ASP A 1 97 ? -22.239 -1.595 5.515 1.00 87.12 97 ASP A CA 1
ATOM 786 C C . ASP A 1 97 ? -22.192 -2.121 4.075 1.00 87.12 97 ASP A C 1
ATOM 788 O O . ASP A 1 97 ? -21.365 -2.976 3.777 1.00 87.12 97 ASP A O 1
ATOM 792 N N . LEU A 1 98 ? -22.982 -1.547 3.163 1.00 86.25 98 LEU A N 1
ATOM 793 C CA . LEU A 1 98 ? -23.022 -1.922 1.748 1.00 86.25 98 LEU A CA 1
ATOM 794 C C . LEU A 1 98 ? -21.683 -1.677 1.040 1.00 86.25 98 LEU A C 1
ATOM 796 O O . LEU A 1 98 ? -21.191 -2.546 0.329 1.00 86.25 98 LEU A O 1
ATOM 800 N N . ALA A 1 99 ? -21.057 -0.520 1.272 1.00 84.31 99 ALA A N 1
ATOM 801 C CA . ALA A 1 99 ? -19.769 -0.187 0.660 1.00 84.31 99 ALA A CA 1
ATOM 802 C C . ALA A 1 99 ? -18.602 -0.989 1.261 1.00 84.31 99 ALA A C 1
ATOM 804 O O . ALA A 1 99 ? -17.592 -1.199 0.599 1.00 84.31 99 ALA A O 1
ATOM 805 N N . CYS A 1 100 ? -18.716 -1.428 2.518 1.00 79.50 100 CYS A N 1
ATOM 806 C CA . CYS A 1 100 ? -17.745 -2.323 3.148 1.00 79.50 100 CYS A CA 1
ATOM 807 C C . CYS A 1 100 ? -18.000 -3.807 2.838 1.00 79.50 100 CYS A C 1
ATOM 809 O O . CYS A 1 100 ? -17.083 -4.617 2.978 1.00 79.50 100 CYS A O 1
ATOM 811 N N . ALA A 1 101 ? -19.224 -4.171 2.455 1.00 82.81 101 ALA A N 1
ATOM 812 C CA . ALA A 1 101 ? -19.577 -5.514 2.009 1.00 82.81 101 ALA A CA 1
ATOM 813 C C . ALA A 1 101 ? -19.097 -5.783 0.577 1.00 82.81 101 ALA A C 1
ATOM 815 O O . ALA A 1 101 ? -18.795 -6.932 0.250 1.00 82.81 101 ALA A O 1
ATOM 816 N N . ASP A 1 102 ? -18.984 -4.734 -0.242 1.00 81.31 102 ASP A N 1
ATOM 817 C CA . ASP A 1 102 ? -18.418 -4.804 -1.584 1.00 81.31 102 ASP A CA 1
ATOM 818 C C . ASP A 1 102 ? -16.910 -5.113 -1.519 1.00 81.31 102 ASP A C 1
ATOM 820 O O . ASP A 1 102 ? -16.089 -4.294 -1.092 1.00 81.31 102 ASP A O 1
ATOM 824 N N . ARG A 1 103 ? -16.527 -6.345 -1.874 1.00 72.12 103 ARG A N 1
ATOM 825 C CA . ARG A 1 103 ? -15.123 -6.771 -1.883 1.00 72.12 103 ARG A CA 1
ATOM 826 C C . ARG A 1 103 ? -14.526 -6.429 -3.234 1.00 72.12 103 ARG A C 1
ATOM 828 O O . ARG A 1 103 ? -14.879 -7.043 -4.231 1.00 72.12 103 ARG A O 1
ATOM 835 N N . THR A 1 104 ? -13.577 -5.498 -3.251 1.00 67.50 104 THR A N 1
ATOM 836 C CA . THR A 1 104 ? -12.881 -5.115 -4.481 1.00 67.50 104 THR A CA 1
ATOM 837 C C . THR A 1 104 ? -12.311 -6.345 -5.187 1.00 67.50 104 THR A C 1
ATOM 839 O O . THR A 1 104 ? -11.518 -7.100 -4.616 1.00 67.50 104 THR A O 1
ATOM 842 N N . GLU A 1 105 ? -12.723 -6.521 -6.437 1.00 70.06 105 GLU A N 1
ATOM 843 C CA . GLU A 1 105 ? -12.254 -7.567 -7.335 1.00 70.06 105 GLU A CA 1
ATOM 844 C C . GLU A 1 105 ? -10.727 -7.519 -7.448 1.00 70.06 105 GLU A C 1
ATOM 846 O O . GLU A 1 105 ? -10.148 -6.557 -7.956 1.00 70.06 105 GLU A O 1
ATOM 851 N N . SER A 1 106 ? -10.053 -8.558 -6.957 1.00 71.25 106 SER A N 1
ATOM 852 C CA . SER A 1 106 ? -8.620 -8.740 -7.177 1.00 71.25 106 SER A CA 1
ATOM 853 C C . SER A 1 106 ? -8.400 -9.992 -8.009 1.00 71.25 106 SER A C 1
ATOM 855 O O . SER A 1 106 ? -9.099 -10.989 -7.841 1.00 71.25 106 SER A O 1
ATOM 857 N N . ILE A 1 107 ? -7.401 -9.962 -8.894 1.00 74.81 107 ILE A N 1
ATOM 858 C CA . ILE A 1 107 ? -7.067 -11.091 -9.779 1.00 74.81 107 ILE A CA 1
ATOM 859 C C . ILE A 1 107 ? -6.835 -12.368 -8.960 1.00 74.81 107 ILE A C 1
ATOM 861 O O . ILE A 1 107 ? -7.290 -13.442 -9.336 1.00 74.81 107 ILE A O 1
ATOM 865 N N . GLY A 1 108 ? -6.189 -12.241 -7.795 1.00 71.56 108 GLY A N 1
ATOM 866 C CA . GLY A 1 108 ? -5.996 -13.359 -6.874 1.00 71.56 108 GLY A CA 1
ATOM 867 C C . GLY A 1 108 ? -7.312 -13.923 -6.341 1.00 71.56 108 GLY A C 1
ATOM 868 O O . GLY A 1 108 ? -7.457 -15.136 -6.264 1.00 71.56 108 GLY A O 1
ATOM 869 N N . MET A 1 109 ? -8.290 -13.072 -6.024 1.00 70.19 109 MET A N 1
ATOM 870 C CA . MET A 1 109 ? -9.613 -13.514 -5.581 1.00 70.19 109 MET A CA 1
ATOM 871 C C . MET A 1 109 ? -10.352 -14.220 -6.724 1.00 70.19 109 MET A C 1
ATOM 873 O O . MET A 1 109 ? -10.816 -15.336 -6.539 1.00 70.19 109 MET A O 1
ATOM 877 N N . LYS A 1 110 ? -10.334 -13.670 -7.939 1.00 74.19 110 LYS A N 1
ATOM 878 C CA . LYS A 1 110 ? -10.919 -14.333 -9.113 1.00 74.19 110 LYS A CA 1
ATOM 879 C C . LYS A 1 110 ? -10.361 -15.748 -9.332 1.00 74.19 110 LYS A C 1
ATOM 881 O O . LYS A 1 110 ? -11.119 -16.683 -9.570 1.00 74.19 110 LYS A O 1
ATOM 886 N N . THR A 1 111 ? -9.044 -15.914 -9.207 1.00 76.62 111 THR A N 1
ATOM 887 C CA . THR A 1 111 ? -8.383 -17.218 -9.366 1.00 76.62 111 THR A CA 1
ATOM 888 C C . THR A 1 111 ? -8.656 -18.163 -8.195 1.00 76.62 111 THR A C 1
ATOM 890 O O . THR A 1 111 ? -8.906 -19.343 -8.416 1.00 76.62 111 THR A O 1
ATOM 893 N N . LEU A 1 112 ? -8.619 -17.671 -6.951 1.00 73.81 112 LEU A N 1
ATOM 894 C CA . LEU A 1 112 ? -8.865 -18.487 -5.754 1.00 73.81 112 LEU A CA 1
ATOM 895 C C . LEU A 1 112 ? -10.320 -18.947 -5.637 1.00 73.81 112 LEU A C 1
ATOM 897 O O . LEU A 1 112 ? -10.571 -20.030 -5.123 1.00 73.81 112 LEU A O 1
ATOM 901 N N . TRP A 1 113 ? -11.262 -18.124 -6.091 1.00 67.06 113 TRP A N 1
ATOM 902 C CA . TRP A 1 113 ? -12.699 -18.385 -6.017 1.00 67.06 113 TRP A CA 1
ATOM 903 C C . TRP A 1 113 ? -13.264 -18.961 -7.323 1.00 67.06 113 TRP A C 1
ATOM 905 O O . TRP A 1 113 ? -14.468 -18.856 -7.545 1.00 67.06 113 TRP A O 1
ATOM 915 N N . TYR A 1 114 ? -12.411 -19.528 -8.190 1.00 70.44 114 TYR A N 1
ATOM 916 C CA . TYR A 1 114 ? -12.785 -20.129 -9.479 1.00 70.44 114 TYR A CA 1
ATOM 917 C C . TYR A 1 114 ? -13.815 -19.289 -10.251 1.00 70.44 114 TYR A C 1
ATOM 919 O O . TYR A 1 114 ? -14.908 -19.753 -10.567 1.00 70.44 114 TYR A O 1
ATOM 927 N N . ASP A 1 115 ? -13.487 -18.022 -10.510 1.00 71.12 115 ASP A N 1
ATOM 928 C CA . ASP A 1 115 ? -14.355 -17.057 -11.204 1.00 71.12 115 ASP A CA 1
ATOM 929 C C . ASP A 1 115 ? -15.756 -16.904 -10.568 1.00 71.12 115 ASP A C 1
ATOM 931 O O . ASP A 1 115 ? -16.766 -16.771 -11.252 1.00 71.12 115 ASP A O 1
ATOM 935 N N . TYR A 1 116 ? -15.824 -16.984 -9.233 1.00 64.81 116 TYR A N 1
ATOM 936 C CA . TYR A 1 116 ? -17.056 -16.952 -8.429 1.00 64.81 116 TYR A CA 1
ATOM 937 C C . TYR A 1 116 ? -18.037 -18.105 -8.692 1.00 64.81 116 TYR A C 1
ATOM 939 O O . TYR A 1 116 ? -19.139 -18.128 -8.136 1.00 64.81 116 TYR A O 1
ATOM 947 N N . THR A 1 117 ? -17.629 -19.105 -9.474 1.00 62.00 117 THR A N 1
ATOM 948 C CA . THR A 1 117 ? -18.474 -20.239 -9.869 1.00 62.00 117 THR A CA 1
ATOM 949 C C . THR A 1 117 ? -18.765 -21.182 -8.692 1.00 62.00 117 THR A C 1
ATOM 951 O O . THR A 1 117 ? -19.826 -21.803 -8.647 1.00 62.00 117 THR A O 1
ATOM 954 N N . ASP A 1 118 ? -17.894 -21.233 -7.677 1.00 57.34 118 ASP A N 1
ATOM 955 C CA . ASP A 1 118 ? -18.053 -22.099 -6.493 1.00 57.34 118 ASP A CA 1
ATOM 956 C C . ASP A 1 118 ? -19.184 -21.675 -5.541 1.00 57.34 118 ASP A C 1
ATOM 958 O O . ASP A 1 118 ? -19.657 -22.479 -4.730 1.00 57.34 118 ASP A O 1
ATOM 962 N N . ILE A 1 119 ? -19.685 -20.440 -5.650 1.00 58.50 119 ILE A N 1
ATOM 963 C CA . ILE A 1 119 ? -20.832 -19.981 -4.848 1.00 58.50 119 ILE A CA 1
ATOM 964 C C . ILE A 1 119 ? -22.101 -20.764 -5.245 1.00 58.50 119 ILE A C 1
ATOM 966 O O . ILE A 1 119 ? -22.959 -21.037 -4.399 1.00 58.50 119 ILE A O 1
ATOM 970 N N . LEU A 1 120 ? -22.186 -21.238 -6.495 1.00 54.22 120 LEU A N 1
ATOM 971 C CA . LEU A 1 120 ? -23.245 -22.151 -6.937 1.00 54.22 120 LEU A CA 1
ATOM 972 C C . LEU A 1 120 ? -23.108 -23.552 -6.326 1.00 54.22 120 LEU A C 1
ATOM 974 O O . LEU A 1 120 ? -24.121 -24.211 -6.092 1.00 54.22 120 LEU A O 1
ATOM 978 N N . LEU A 1 121 ? -21.892 -24.001 -6.011 1.00 49.84 121 LEU A N 1
ATOM 979 C CA . LEU A 1 121 ? -21.650 -25.343 -5.479 1.00 49.84 121 LEU A CA 1
ATOM 980 C C . LEU A 1 121 ? -22.138 -25.457 -4.024 1.00 49.84 121 LEU A C 1
ATOM 982 O O . LEU A 1 121 ? -22.764 -26.452 -3.659 1.00 49.84 121 LEU A O 1
ATOM 986 N N . VAL A 1 122 ? -21.995 -24.400 -3.217 1.00 51.31 122 VAL A N 1
ATOM 987 C CA . VAL A 1 122 ? -22.603 -24.337 -1.871 1.00 51.31 122 VAL A CA 1
ATOM 988 C C . VAL A 1 122 ? -24.133 -24.272 -1.949 1.00 51.31 122 VAL A C 1
ATOM 990 O O . VAL A 1 122 ? -24.814 -24.923 -1.155 1.00 51.31 122 VAL A O 1
ATOM 993 N N . HIS A 1 123 ? -24.707 -23.558 -2.920 1.00 48.44 123 HIS A N 1
ATOM 994 C CA . HIS A 1 123 ? -26.163 -23.526 -3.098 1.00 48.44 123 HIS A CA 1
ATOM 995 C C . HIS A 1 123 ? -26.722 -24.894 -3.534 1.00 48.44 123 HIS A C 1
ATOM 997 O O . HIS A 1 123 ? -27.754 -25.329 -3.028 1.00 48.44 123 HIS A O 1
ATOM 1003 N N . ILE A 1 124 ? -26.019 -25.629 -4.402 1.00 51.47 124 ILE A N 1
ATOM 1004 C CA . ILE A 1 124 ? -26.429 -26.972 -4.850 1.00 51.47 124 ILE A CA 1
ATOM 1005 C C . ILE A 1 124 ? -26.232 -28.026 -3.744 1.00 51.47 124 ILE A C 1
ATOM 1007 O O . ILE A 1 124 ? -27.104 -28.871 -3.541 1.00 51.47 124 ILE A O 1
ATOM 1011 N N . LEU A 1 125 ? -25.158 -27.955 -2.949 1.00 53.38 125 LEU A N 1
ATOM 1012 C CA . LEU A 1 125 ? -24.942 -28.900 -1.842 1.00 53.38 125 LEU A CA 1
ATOM 1013 C C . LEU A 1 125 ? -25.833 -28.628 -0.618 1.00 53.38 125 LEU A C 1
ATOM 1015 O O . LEU A 1 125 ? -26.150 -29.559 0.119 1.00 53.38 125 LEU A O 1
ATOM 1019 N N . THR A 1 126 ? -26.288 -27.388 -0.405 1.00 52.22 126 THR A N 1
ATOM 1020 C CA . THR A 1 126 ? -27.238 -27.063 0.681 1.00 52.22 126 THR A CA 1
ATOM 1021 C C . THR A 1 126 ? -28.699 -27.313 0.301 1.00 52.22 126 THR A C 1
ATOM 1023 O O . THR A 1 126 ? -29.523 -27.542 1.188 1.00 52.22 126 THR A O 1
ATOM 1026 N N . THR A 1 127 ? -29.027 -27.348 -0.997 1.00 54.03 127 THR A N 1
ATOM 1027 C CA . THR A 1 127 ? -30.370 -27.704 -1.493 1.00 54.03 127 THR A CA 1
ATOM 1028 C C . THR A 1 127 ? -30.549 -29.203 -1.764 1.00 54.03 127 THR A C 1
ATOM 1030 O O . THR A 1 127 ? -31.682 -29.677 -1.774 1.00 54.03 127 THR A O 1
ATOM 1033 N N . GLY A 1 128 ? -29.467 -29.984 -1.878 1.00 49.31 128 GLY A N 1
ATOM 1034 C CA . GLY A 1 128 ? -29.521 -31.443 -2.073 1.00 49.31 128 GLY A CA 1
ATOM 1035 C C . GLY A 1 128 ? -29.718 -32.297 -0.808 1.00 49.31 128 GLY A C 1
ATOM 1036 O O . GLY A 1 128 ? -29.768 -33.519 -0.907 1.00 49.31 128 GLY A O 1
ATOM 1037 N N . GLY A 1 129 ? -29.818 -31.692 0.384 1.00 48.69 129 GLY A N 1
ATOM 1038 C CA . GLY A 1 129 ? -29.796 -32.402 1.675 1.00 48.69 129 GLY A CA 1
ATOM 1039 C C . GLY A 1 129 ? -31.116 -32.473 2.454 1.00 48.69 129 GLY A C 1
ATOM 1040 O O . GLY A 1 129 ? -31.086 -32.779 3.646 1.00 48.69 129 GLY A O 1
ATOM 1041 N N . LYS A 1 130 ? -32.273 -32.165 1.851 1.00 50.72 130 LYS A N 1
ATOM 1042 C CA . LYS A 1 130 ? -33.579 -32.256 2.537 1.00 50.72 130 LYS A CA 1
ATOM 1043 C C . LYS A 1 130 ? -34.664 -32.906 1.678 1.00 50.72 130 LYS A C 1
ATOM 1045 O O . LYS A 1 130 ? -35.369 -32.211 0.960 1.00 50.72 130 LYS A O 1
ATOM 1050 N N . CYS A 1 131 ? -34.825 -34.221 1.831 1.00 45.59 131 CYS A N 1
ATOM 1051 C CA . CYS A 1 131 ? -36.102 -34.931 2.035 1.00 45.59 131 CYS A CA 1
ATOM 1052 C C . CYS A 1 131 ? -35.928 -36.421 1.711 1.00 45.59 131 CYS A C 1
ATOM 1054 O O . CYS A 1 131 ? -36.118 -36.844 0.577 1.00 45.59 131 CYS A O 1
ATOM 1056 N N . ALA A 1 132 ? -35.634 -37.222 2.731 1.00 41.41 132 ALA A N 1
ATOM 1057 C CA . ALA A 1 132 ? -36.107 -38.598 2.794 1.00 41.41 132 ALA A CA 1
ATOM 1058 C C . ALA A 1 132 ? -36.887 -38.701 4.107 1.00 41.41 132 ALA A C 1
ATOM 1060 O O . ALA A 1 132 ? -36.304 -38.705 5.191 1.00 41.41 132 ALA A O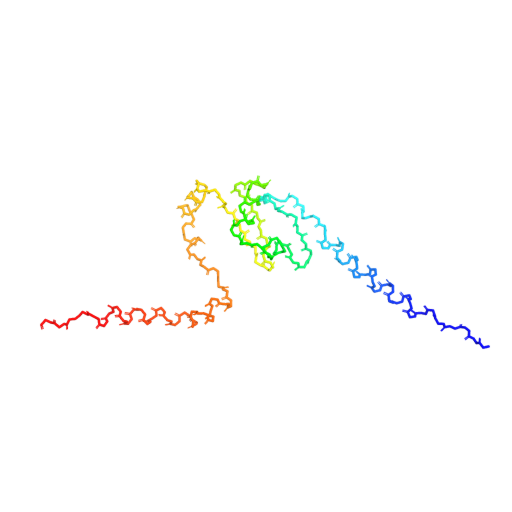 1
ATOM 1061 N N . LYS A 1 133 ? -38.209 -38.620 3.980 1.00 39.19 133 LYS A N 1
ATOM 1062 C CA . LYS A 1 133 ? -39.182 -39.033 4.985 1.00 39.19 133 LYS A CA 1
ATOM 1063 C C . LYS A 1 133 ? -39.724 -40.381 4.539 1.00 39.19 133 LYS A C 1
ATOM 1065 O O . LYS A 1 133 ? -39.890 -40.528 3.308 1.00 39.19 133 LYS A O 1
#